Protein AF-A0AAW0J7W6-F1 (afdb_monomer)

Sequence (104 aa):
MAASNSHSASSFLFIVSFAVLVIFTVSSSAQLSKNFYSKSCPQVFSIVQSVVHSAISKQPRQGASLLRLHFHDCFVNVNSLFLYLLGCPKASTCDKYNIVHMFI

Mean predicted aligned error: 16.3 Å

Radius of gyration: 24.34 Å; Cα contacts (8 Å, |Δi|>4): 14; chains: 1; bounding box: 67×30×57 Å

Foldseek 3Di:
DDDPPPVVVVVVVVVVVVVVVVVVPPDDPDDDDPCPCCPPPVCPVVVVVVVQVVVCVVPVVVVVLVVVVVCVVVVPPPPPVNCVVVPDDDDDPVPPDPPVVVRD

Secondary structure (DSSP, 8-state):
---SHHHHHHHHHHHHHHHHHHHTT--------TTTTTTT-TTHHHHHHHHHHHHHHH-THHHHHHHHHHHHHHHS---HHHHHHTT--SSSSTTSS-GGGS--

Solvent-accessible surface area (backbone atoms only — not comparable to full-atom values): 6648 Å² total; per-residue (Å²): 143,88,80,70,63,65,64,54,52,53,52,52,52,51,52,52,51,51,53,52,56,58,60,74,67,65,70,87,82,81,78,86,56,98,63,71,41,58,82,84,44,67,56,52,64,61,52,53,49,53,52,51,51,55,47,26,74,76,37,66,66,51,52,59,51,53,52,51,50,54,50,48,64,60,71,61,67,64,54,77,68,53,48,63,73,71,65,64,79,69,92,71,74,79,79,73,68,65,71,79,71,76,77,113

pLDDT: mean 70.15, std 17.85, range [40.5, 94.44]

Structure (mmCIF, N/CA/C/O backbone):
data_AF-A0AAW0J7W6-F1
#
_entry.id   AF-A0AAW0J7W6-F1
#
loop_
_atom_site.group_PDB
_atom_site.id
_atom_site.type_symbol
_atom_site.label_atom_id
_atom_site.label_alt_id
_atom_site.label_comp_id
_atom_site.label_asym_id
_atom_site.label_entity_id
_atom_site.label_seq_id
_atom_site.pdbx_PDB_ins_code
_atom_site.Cartn_x
_atom_site.Cartn_y
_ato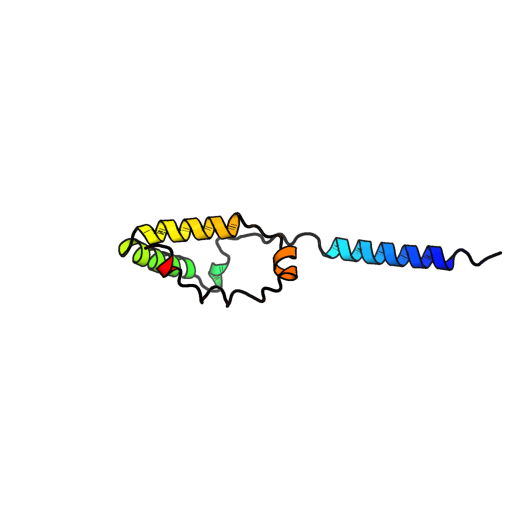m_site.Cartn_z
_atom_site.occupancy
_atom_site.B_iso_or_equiv
_atom_site.auth_seq_id
_atom_site.auth_comp_id
_atom_site.auth_asym_id
_atom_site.auth_atom_id
_atom_site.pdbx_PDB_model_num
ATOM 1 N N . MET A 1 1 ? 46.132 11.702 -46.507 1.00 42.38 1 MET A N 1
ATOM 2 C CA . MET A 1 1 ? 44.686 11.395 -46.566 1.00 42.38 1 MET A CA 1
ATOM 3 C C . MET A 1 1 ? 44.346 10.454 -45.408 1.00 42.38 1 MET A C 1
ATOM 5 O O . MET A 1 1 ? 44.351 9.254 -45.611 1.00 42.38 1 MET A O 1
ATOM 9 N N . ALA A 1 2 ? 44.165 10.954 -44.180 1.00 48.84 2 ALA A N 1
ATOM 10 C CA . ALA A 1 2 ? 43.736 10.137 -43.031 1.00 48.84 2 ALA A CA 1
ATOM 11 C C . ALA A 1 2 ? 43.282 11.049 -41.874 1.00 48.84 2 ALA A C 1
ATOM 13 O O . ALA A 1 2 ? 43.998 11.225 -40.898 1.00 48.84 2 ALA A O 1
ATOM 14 N N . ALA A 1 3 ? 42.127 11.703 -42.012 1.00 50.81 3 ALA A N 1
ATOM 15 C CA . ALA A 1 3 ? 41.536 12.497 -40.922 1.00 50.81 3 ALA A CA 1
ATOM 16 C C . ALA A 1 3 ? 40.006 12.344 -40.820 1.00 50.81 3 ALA A C 1
ATOM 18 O O . ALA A 1 3 ? 39.349 13.094 -40.108 1.00 50.81 3 ALA A O 1
ATOM 19 N N . SER A 1 4 ? 39.423 11.359 -41.509 1.00 55.88 4 SER A N 1
ATOM 20 C CA . SER A 1 4 ? 37.976 11.108 -41.535 1.00 55.88 4 SER A CA 1
ATOM 21 C C . SER A 1 4 ? 37.508 10.028 -40.541 1.00 55.88 4 SER A C 1
ATOM 23 O O . SER A 1 4 ? 36.311 9.931 -40.281 1.00 55.88 4 SER A O 1
ATOM 25 N N . ASN A 1 5 ? 38.419 9.260 -39.919 1.00 57.38 5 ASN A N 1
ATOM 26 C CA . ASN A 1 5 ? 38.051 8.136 -39.039 1.00 57.38 5 ASN A CA 1
ATOM 27 C C . ASN A 1 5 ? 37.710 8.525 -37.587 1.00 57.38 5 ASN A C 1
ATOM 29 O O . ASN A 1 5 ? 36.911 7.831 -36.961 1.00 57.38 5 ASN A O 1
ATOM 33 N N . SER A 1 6 ? 38.258 9.621 -37.043 1.00 57.66 6 SER A N 1
ATOM 34 C CA . SER A 1 6 ? 38.023 9.983 -35.630 1.00 57.66 6 SER A CA 1
ATOM 35 C C . SER A 1 6 ? 36.614 10.512 -35.356 1.00 57.66 6 SER A C 1
ATOM 37 O O . SER A 1 6 ? 36.056 10.215 -34.305 1.00 57.66 6 SER A O 1
ATOM 39 N N . HIS A 1 7 ? 36.015 11.256 -36.294 1.00 56.38 7 HIS A N 1
ATOM 40 C CA . HIS A 1 7 ? 34.649 11.782 -36.145 1.00 56.38 7 HIS A CA 1
ATOM 41 C C . HIS A 1 7 ? 33.581 10.697 -36.287 1.00 56.38 7 HIS A C 1
ATOM 43 O O . HIS A 1 7 ? 32.557 10.732 -35.605 1.00 56.3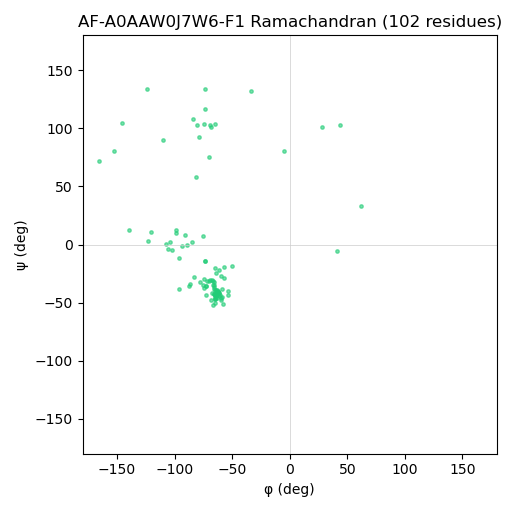8 7 HIS A O 1
ATOM 49 N N . SER A 1 8 ? 33.824 9.723 -37.167 1.00 63.47 8 SER A N 1
ATOM 50 C CA . SER A 1 8 ? 32.935 8.579 -37.332 1.00 63.47 8 SER A CA 1
ATOM 51 C C . SER A 1 8 ? 32.982 7.696 -36.082 1.00 63.47 8 SER A C 1
ATOM 53 O O . SER A 1 8 ? 31.940 7.420 -35.493 1.00 63.47 8 SER A O 1
ATOM 55 N N . ALA A 1 9 ? 34.185 7.371 -35.591 1.00 67.88 9 ALA A N 1
ATOM 56 C CA . ALA A 1 9 ? 34.376 6.575 -34.380 1.00 67.88 9 ALA A CA 1
ATOM 57 C C . ALA A 1 9 ? 33.779 7.231 -33.123 1.00 67.88 9 ALA A C 1
ATOM 59 O O . ALA A 1 9 ? 33.093 6.555 -32.361 1.00 67.88 9 ALA A O 1
ATOM 60 N N . SER A 1 10 ? 33.973 8.540 -32.916 1.00 74.19 10 SER A N 1
ATOM 61 C CA . SER A 1 10 ? 33.384 9.245 -31.768 1.00 74.19 10 SER A CA 1
ATOM 62 C C . SER A 1 10 ? 31.855 9.252 -31.821 1.00 74.19 10 SER A C 1
ATOM 64 O O . SER A 1 10 ? 31.207 8.969 -30.816 1.00 74.19 10 SER A O 1
ATOM 66 N N . SER A 1 11 ? 31.276 9.480 -33.002 1.00 75.38 11 SER A N 1
ATOM 67 C CA . SER A 1 11 ? 29.824 9.439 -33.212 1.00 75.38 11 SER A CA 1
ATOM 68 C C . SER A 1 11 ? 29.246 8.048 -32.935 1.00 75.38 11 SER A C 1
ATOM 70 O O . SER A 1 11 ? 28.219 7.931 -32.269 1.00 75.38 11 SER A O 1
ATOM 72 N N . PHE A 1 12 ? 29.933 6.985 -33.365 1.00 78.44 12 PHE A N 1
ATOM 73 C CA . PHE A 1 12 ? 29.546 5.609 -33.048 1.00 78.44 12 PHE A CA 1
ATOM 74 C C . PHE A 1 12 ? 29.582 5.326 -31.541 1.00 78.44 12 PHE A C 1
ATOM 76 O O . PHE A 1 12 ? 28.658 4.702 -31.024 1.00 78.44 12 PHE A O 1
ATOM 83 N N . LEU A 1 13 ? 30.590 5.825 -30.817 1.00 80.00 13 LEU A N 1
ATOM 84 C CA . LEU A 1 13 ? 30.686 5.654 -29.362 1.00 80.00 13 LEU A CA 1
ATOM 85 C C . LEU A 1 13 ? 29.532 6.338 -28.613 1.00 80.00 13 LEU A C 1
ATOM 87 O O . LEU A 1 13 ? 28.991 5.757 -27.671 1.00 80.00 13 LEU A O 1
ATOM 91 N N . PHE A 1 14 ? 29.102 7.525 -29.052 1.00 80.19 14 PHE A N 1
ATOM 92 C CA . PHE A 1 14 ? 27.931 8.201 -28.481 1.00 80.19 14 PHE A CA 1
ATOM 93 C C . PHE A 1 14 ? 26.629 7.438 -28.742 1.00 80.19 14 PHE A C 1
ATOM 95 O O . PHE A 1 14 ? 25.823 7.281 -27.826 1.00 80.19 14 PHE A O 1
ATOM 102 N N . ILE A 1 15 ? 26.439 6.916 -29.958 1.00 83.88 15 ILE A N 1
ATOM 103 C CA . ILE A 1 15 ? 25.252 6.123 -30.312 1.00 83.88 15 ILE A CA 1
ATOM 104 C C . ILE A 1 15 ? 25.195 4.836 -29.480 1.00 83.88 15 ILE A C 1
ATOM 106 O O . ILE A 1 15 ? 24.139 4.500 -28.950 1.00 83.88 15 ILE A O 1
ATOM 110 N N . VAL A 1 16 ? 26.325 4.145 -29.307 1.00 84.88 16 VAL A N 1
ATOM 111 C CA . VAL A 1 16 ? 26.411 2.933 -28.477 1.00 84.88 16 VAL A CA 1
ATOM 112 C C . VAL A 1 16 ? 26.142 3.255 -27.006 1.00 84.88 16 VAL A C 1
ATOM 114 O O . VAL A 1 16 ? 25.368 2.551 -26.365 1.00 84.88 16 VAL A O 1
ATOM 117 N N . SER A 1 17 ? 26.709 4.339 -26.472 1.00 80.81 17 SER A N 1
ATOM 118 C CA . SER A 1 17 ? 26.457 4.775 -25.091 1.00 80.81 17 SER A CA 1
ATOM 119 C C . SER A 1 17 ? 24.979 5.102 -24.846 1.00 80.81 17 SER A C 1
ATOM 121 O O . SER A 1 17 ? 24.410 4.665 -23.845 1.00 80.81 17 SER A O 1
ATOM 123 N N . PHE A 1 18 ? 24.335 5.802 -25.783 1.00 77.56 18 PHE A N 1
ATOM 124 C CA . PHE A 1 18 ? 22.913 6.133 -25.704 1.00 77.56 18 PHE A CA 1
ATOM 125 C C . PHE A 1 18 ? 22.025 4.888 -25.832 1.00 77.56 18 PHE A C 1
ATOM 127 O O . PHE A 1 18 ? 21.086 4.720 -25.059 1.00 77.56 18 PHE A O 1
ATOM 134 N N . ALA A 1 19 ? 22.356 3.969 -26.745 1.00 79.50 19 ALA A N 1
ATOM 135 C CA . ALA A 1 19 ? 21.651 2.699 -26.897 1.00 79.50 19 ALA A CA 1
ATOM 136 C C . ALA A 1 19 ? 21.740 1.837 -25.626 1.00 79.50 19 ALA A C 1
ATOM 138 O O . ALA A 1 19 ? 20.735 1.282 -25.192 1.00 79.50 19 ALA A O 1
ATOM 139 N N . VAL A 1 20 ? 22.910 1.779 -24.983 1.00 77.38 20 VAL A N 1
ATOM 140 C CA . VAL A 1 20 ? 23.095 1.086 -23.699 1.00 77.38 20 VAL A CA 1
ATOM 141 C C . VAL A 1 20 ? 22.247 1.736 -22.605 1.00 77.38 20 VAL A C 1
ATOM 143 O O . VAL A 1 20 ? 21.534 1.027 -21.900 1.00 77.38 20 VAL A O 1
ATOM 146 N N . LEU A 1 21 ? 22.240 3.069 -22.498 1.00 71.81 21 LEU A N 1
ATOM 147 C CA . LEU A 1 21 ? 21.428 3.792 -21.512 1.00 71.81 21 LEU A CA 1
ATOM 148 C C . LEU A 1 21 ? 19.922 3.503 -21.666 1.00 71.81 21 LEU A C 1
ATOM 150 O O . LEU A 1 21 ? 19.226 3.338 -20.667 1.00 71.81 21 LEU A O 1
ATOM 154 N N . VAL A 1 22 ? 19.433 3.379 -22.904 1.00 70.12 22 VAL A N 1
ATOM 155 C CA . VAL A 1 22 ? 18.036 3.026 -23.221 1.00 70.12 22 VAL A CA 1
ATOM 156 C C . VAL A 1 22 ? 17.704 1.569 -22.864 1.00 70.12 22 VAL A C 1
ATOM 158 O O . VAL A 1 22 ? 16.578 1.273 -22.480 1.00 70.12 22 VAL A O 1
ATOM 161 N N . ILE A 1 23 ? 18.669 0.647 -22.917 1.00 65.50 23 ILE A N 1
ATOM 162 C CA . ILE A 1 23 ? 18.462 -0.751 -22.492 1.00 65.50 23 ILE A CA 1
ATOM 163 C C . ILE A 1 23 ? 18.333 -0.854 -20.960 1.00 65.50 23 ILE A C 1
ATOM 165 O O . ILE A 1 23 ? 17.587 -1.691 -20.456 1.00 65.50 23 ILE A O 1
ATOM 169 N N . PHE A 1 24 ? 18.995 0.022 -20.199 1.00 62.19 24 PHE A N 1
ATOM 170 C CA . PHE A 1 24 ? 18.881 0.050 -18.734 1.00 62.19 24 PHE A CA 1
ATOM 171 C C . PHE A 1 24 ? 17.549 0.620 -18.219 1.00 62.19 24 PHE A C 1
ATOM 173 O O . PHE A 1 24 ? 17.227 0.429 -17.047 1.00 62.19 24 PHE A O 1
ATOM 180 N N . THR A 1 25 ? 16.750 1.283 -19.062 1.00 58.38 25 THR A N 1
ATOM 181 C CA . THR A 1 25 ? 15.412 1.781 -18.688 1.00 58.38 25 THR A CA 1
ATOM 182 C C . THR A 1 25 ? 14.291 0.775 -18.971 1.00 58.38 25 THR A C 1
ATOM 184 O O . THR A 1 25 ? 13.113 1.105 -18.814 1.00 58.38 25 THR A O 1
ATOM 187 N N . VAL A 1 26 ? 14.627 -0.465 -19.353 1.00 60.19 26 VAL A N 1
ATOM 188 C CA . VAL A 1 26 ? 13.657 -1.534 -19.616 1.00 60.19 26 VAL A CA 1
ATOM 189 C C . VAL A 1 26 ? 12.904 -1.908 -18.331 1.00 60.19 26 VAL A C 1
ATOM 191 O O . VAL A 1 26 ? 13.420 -2.579 -17.446 1.00 60.19 26 VAL A O 1
ATOM 194 N N . SER A 1 27 ? 11.658 -1.434 -18.275 1.00 59.59 27 SER A N 1
ATOM 195 C CA . SER A 1 27 ? 10.481 -1.938 -17.553 1.00 59.59 27 SER A CA 1
ATOM 196 C C . SER A 1 27 ? 10.736 -2.727 -16.264 1.00 59.59 27 SER A C 1
ATOM 198 O O . SER A 1 27 ? 10.953 -3.938 -16.277 1.00 59.59 27 SER A O 1
ATOM 200 N N . SER A 1 28 ? 10.566 -2.063 -15.122 1.00 57.56 28 SER A N 1
ATOM 201 C CA . SER A 1 28 ? 10.410 -2.738 -13.836 1.00 57.56 28 SER A CA 1
ATOM 202 C C . SER A 1 28 ? 9.060 -3.464 -13.773 1.00 57.56 28 SER A C 1
ATOM 204 O O . SER A 1 28 ? 8.011 -2.866 -13.542 1.00 57.56 28 SER A O 1
ATOM 206 N N . SER A 1 29 ? 9.066 -4.786 -13.948 1.00 58.03 29 SER A N 1
ATOM 207 C CA . SER A 1 29 ? 7.899 -5.624 -13.661 1.00 58.03 29 SER A CA 1
ATOM 208 C C . SER A 1 29 ? 7.801 -5.866 -12.151 1.00 58.03 29 SER A C 1
ATOM 210 O O . SER A 1 29 ? 8.414 -6.794 -11.620 1.00 58.03 29 SER A O 1
ATOM 212 N N . ALA A 1 30 ? 7.052 -5.028 -11.4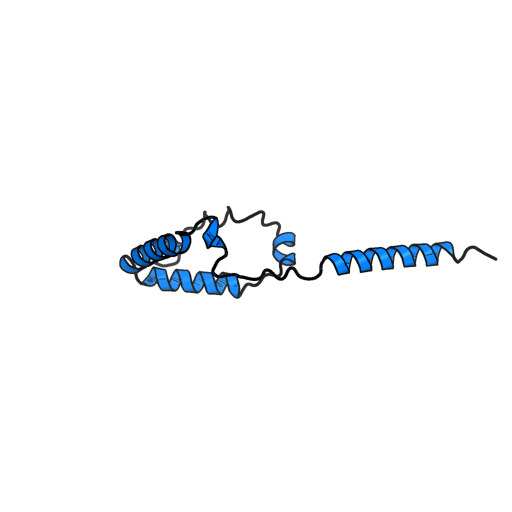36 1.00 65.56 30 ALA A N 1
ATOM 213 C CA . ALA A 1 30 ? 6.731 -5.284 -10.035 1.00 65.56 30 ALA A CA 1
ATOM 214 C C . ALA A 1 30 ? 5.676 -6.400 -9.955 1.00 65.56 30 ALA A C 1
ATOM 216 O O . ALA A 1 30 ? 4.500 -6.183 -10.241 1.00 65.56 30 ALA A O 1
ATOM 217 N N . GLN A 1 31 ? 6.094 -7.616 -9.596 1.00 73.12 31 GLN A N 1
ATOM 218 C CA . GLN A 1 31 ? 5.162 -8.720 -9.371 1.00 73.12 31 GLN A CA 1
ATOM 219 C C . GLN A 1 31 ? 4.429 -8.508 -8.044 1.00 73.12 31 GLN A C 1
ATOM 221 O O . GLN A 1 31 ? 5.042 -8.506 -6.975 1.00 73.12 31 GLN A O 1
ATOM 226 N N . LEU A 1 32 ? 3.108 -8.338 -8.104 1.00 75.88 32 LEU A N 1
ATOM 227 C CA . LEU A 1 32 ? 2.286 -8.300 -6.901 1.00 75.88 32 LEU A CA 1
ATOM 228 C C . LEU A 1 32 ? 2.155 -9.708 -6.315 1.00 75.88 32 LEU A C 1
ATOM 230 O O . LEU A 1 32 ? 1.834 -10.666 -7.015 1.00 75.88 32 LEU A O 1
ATOM 234 N N . SER A 1 33 ? 2.345 -9.816 -5.002 1.00 82.88 33 SER A N 1
ATOM 235 C CA . SER A 1 33 ? 2.102 -11.044 -4.250 1.00 82.88 33 SER A CA 1
ATOM 236 C C . SER A 1 33 ? 1.128 -10.777 -3.115 1.00 82.88 33 SER A C 1
ATOM 238 O O . SER A 1 33 ? 1.306 -9.841 -2.336 1.00 82.88 33 SER A O 1
ATOM 240 N N . LYS A 1 34 ? 0.129 -11.652 -2.964 1.00 80.06 34 LYS A N 1
ATOM 241 C CA . LYS A 1 34 ? -0.820 -11.599 -1.838 1.00 80.06 34 LYS A CA 1
ATOM 242 C C . LYS A 1 34 ? -0.132 -11.769 -0.479 1.00 80.06 34 LYS A C 1
ATOM 244 O O . LYS A 1 34 ? -0.668 -11.332 0.530 1.00 80.06 34 LYS A O 1
ATOM 249 N N . ASN A 1 35 ? 1.063 -12.362 -0.463 1.00 86.94 35 ASN A N 1
ATOM 250 C CA . ASN A 1 35 ? 1.837 -12.625 0.749 1.00 86.94 35 ASN A CA 1
AT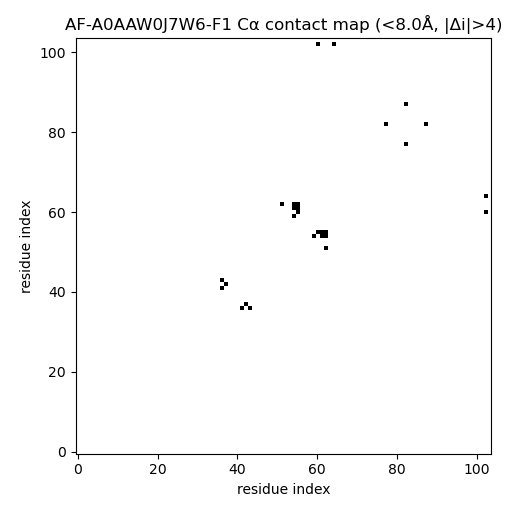OM 251 C C . ASN A 1 35 ? 2.938 -11.585 1.009 1.00 86.94 35 ASN A C 1
ATOM 253 O O . ASN A 1 35 ? 3.813 -11.809 1.844 1.00 86.94 35 ASN A O 1
ATOM 257 N N . PHE A 1 36 ? 2.924 -10.454 0.296 1.00 86.69 36 PHE A N 1
ATOM 258 C CA . PHE A 1 36 ? 3.961 -9.425 0.409 1.00 86.69 36 PHE A CA 1
ATOM 259 C C . PHE A 1 36 ? 4.173 -8.956 1.859 1.00 86.69 36 PHE A C 1
ATOM 261 O O . PHE A 1 36 ? 5.306 -8.826 2.313 1.00 86.69 36 PHE A O 1
ATOM 268 N N . TYR A 1 37 ? 3.088 -8.794 2.621 1.00 87.50 37 TYR A N 1
ATOM 269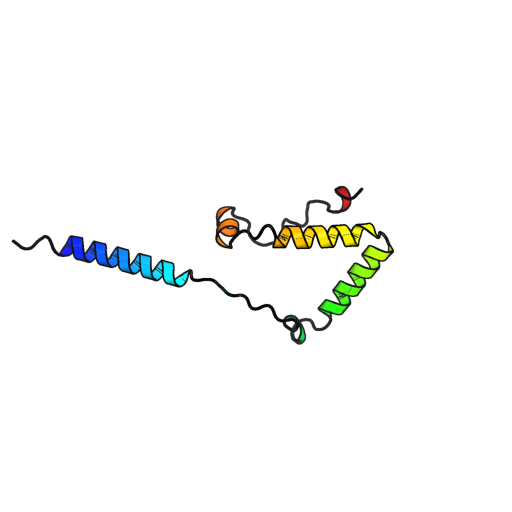 C CA . TYR A 1 37 ? 3.145 -8.347 4.014 1.00 87.50 37 TYR A CA 1
ATOM 270 C C . TYR A 1 37 ? 3.185 -9.472 5.052 1.00 87.50 37 TYR A C 1
ATOM 272 O O . TYR A 1 37 ? 3.298 -9.182 6.240 1.00 87.50 37 TYR A O 1
ATOM 280 N N . SER A 1 38 ? 3.148 -10.748 4.657 1.00 90.00 38 SER A N 1
ATOM 281 C CA . SER A 1 38 ? 3.005 -11.864 5.606 1.00 90.00 38 SER A CA 1
ATOM 282 C C . SER A 1 38 ? 4.127 -11.945 6.646 1.00 90.00 38 SER A C 1
ATOM 284 O O . SER A 1 38 ? 3.899 -12.455 7.737 1.00 90.00 38 SER A O 1
ATOM 286 N N . LYS A 1 39 ? 5.331 -11.443 6.331 1.00 90.94 39 LYS A N 1
ATOM 287 C CA . LYS A 1 39 ? 6.476 -11.424 7.259 1.00 90.94 39 LYS A CA 1
ATOM 288 C C . LYS A 1 39 ? 6.639 -10.101 8.009 1.00 90.94 39 LYS A C 1
ATOM 290 O O . LYS A 1 39 ? 7.000 -10.115 9.177 1.00 90.94 39 LYS A O 1
ATOM 295 N N . SER A 1 40 ? 6.393 -8.970 7.348 1.00 92.94 40 SER A N 1
ATOM 296 C CA . SER A 1 40 ? 6.628 -7.640 7.931 1.00 92.94 40 SER A CA 1
ATOM 297 C C . SER A 1 40 ? 5.434 -7.114 8.727 1.00 92.94 40 SER A C 1
ATOM 299 O O . SER A 1 40 ? 5.618 -6.436 9.731 1.00 92.94 40 SER A O 1
ATOM 301 N N . CYS A 1 41 ? 4.209 -7.406 8.284 1.00 89.50 41 CYS A N 1
ATOM 302 C CA . CYS A 1 41 ? 2.976 -6.990 8.948 1.00 89.50 41 CYS A CA 1
ATOM 303 C C . CYS A 1 41 ? 1.844 -7.991 8.642 1.00 89.50 41 CYS A C 1
ATOM 305 O O . CYS A 1 41 ? 1.004 -7.740 7.775 1.00 89.50 41 CYS A O 1
ATOM 307 N N . PRO A 1 42 ? 1.792 -9.140 9.338 1.00 91.25 42 PRO A N 1
ATOM 308 C CA . PRO A 1 42 ? 0.825 -10.200 9.038 1.00 91.25 42 PRO A CA 1
ATOM 309 C C . PRO A 1 42 ? -0.632 -9.773 9.271 1.00 91.25 42 PRO A C 1
ATOM 311 O O . PRO A 1 42 ? -1.544 -10.311 8.650 1.00 91.25 42 PRO A O 1
ATOM 314 N N . GLN A 1 43 ? -0.859 -8.783 10.139 1.00 92.50 43 GLN A N 1
ATOM 315 C CA . GLN A 1 43 ? -2.193 -8.292 10.490 1.00 92.50 43 GLN A CA 1
ATOM 316 C C . GLN A 1 43 ? -2.700 -7.171 9.576 1.00 92.50 43 GLN A C 1
ATOM 318 O O . GLN A 1 43 ? -3.820 -6.695 9.774 1.00 92.50 43 GLN A O 1
ATOM 323 N N . VAL A 1 44 ? -1.922 -6.744 8.573 1.00 92.75 44 VAL A N 1
ATOM 324 C CA . VAL A 1 44 ? -2.293 -5.611 7.710 1.00 92.75 44 VAL A CA 1
ATOM 325 C C . VAL A 1 44 ? -3.681 -5.791 7.098 1.00 92.75 44 VAL A C 1
ATOM 327 O O . VAL A 1 44 ? -4.498 -4.877 7.145 1.00 92.75 44 VAL A O 1
ATOM 330 N N . PHE A 1 45 ? -3.987 -6.994 6.609 1.00 89.38 45 PHE A N 1
ATOM 331 C CA . PHE A 1 45 ? -5.266 -7.276 5.970 1.00 89.38 45 PHE A CA 1
ATOM 332 C C . PHE A 1 45 ? -6.424 -7.158 6.966 1.00 89.38 45 PHE A C 1
ATOM 334 O O . PHE A 1 45 ? -7.397 -6.460 6.696 1.00 89.38 45 PHE A O 1
ATOM 341 N N . SER A 1 46 ? -6.286 -7.753 8.155 1.00 92.56 46 SER A N 1
ATOM 342 C CA . SER A 1 46 ? -7.303 -7.669 9.210 1.00 92.56 46 SER A CA 1
ATOM 343 C C . SER A 1 46 ? -7.526 -6.242 9.717 1.00 92.56 46 SER A C 1
ATOM 345 O O . SER A 1 46 ? -8.666 -5.835 9.942 1.00 92.56 46 SER A O 1
ATOM 347 N N . ILE A 1 47 ? -6.454 -5.458 9.861 1.00 92.75 47 ILE A N 1
ATOM 348 C CA . ILE A 1 47 ? -6.534 -4.074 10.336 1.00 92.75 47 ILE A CA 1
ATOM 349 C C . ILE A 1 47 ? -7.262 -3.223 9.297 1.00 92.75 47 ILE A C 1
ATOM 351 O O . ILE A 1 47 ? -8.269 -2.598 9.624 1.00 92.75 47 ILE A O 1
ATOM 355 N N . VAL A 1 48 ? -6.828 -3.261 8.034 1.00 91.88 48 VAL A N 1
ATOM 356 C CA . VAL A 1 48 ? -7.476 -2.515 6.946 1.00 91.88 48 VAL A CA 1
ATOM 357 C C . VAL A 1 48 ? -8.942 -2.924 6.810 1.00 91.88 48 VAL A C 1
ATOM 359 O O . VAL A 1 48 ? -9.811 -2.057 6.744 1.00 91.88 48 VAL A O 1
ATOM 362 N N . GLN A 1 49 ? -9.241 -4.225 6.851 1.00 92.06 49 GLN A N 1
ATOM 363 C CA . GLN A 1 49 ? -10.611 -4.722 6.769 1.00 92.06 49 GLN A CA 1
ATOM 364 C C . GLN A 1 49 ? -11.481 -4.178 7.910 1.00 92.06 49 GLN A C 1
ATOM 366 O O . GLN A 1 49 ? -12.568 -3.665 7.652 1.00 92.06 49 GLN A O 1
ATOM 371 N N . SER A 1 50 ? -11.015 -4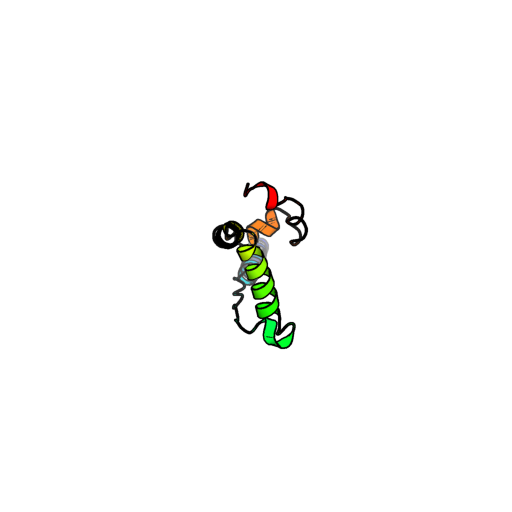.231 9.159 1.00 94.44 50 SER A N 1
ATOM 372 C CA . SER A 1 50 ? -11.792 -3.729 10.303 1.00 94.44 50 SER A CA 1
ATOM 373 C C . SER A 1 50 ? -12.071 -2.223 10.224 1.00 94.44 50 SER A C 1
ATOM 375 O O . SER A 1 50 ? -13.198 -1.793 10.476 1.00 94.44 50 SER A O 1
ATOM 377 N N . VAL A 1 51 ? -11.087 -1.425 9.799 1.00 92.50 51 VAL A N 1
ATOM 378 C CA . VAL A 1 51 ? -11.241 0.025 9.615 1.00 92.50 51 VAL A CA 1
ATOM 379 C C . VAL A 1 51 ? -12.238 0.326 8.498 1.00 92.50 51 VAL A C 1
ATOM 381 O O . VAL A 1 51 ? -13.158 1.117 8.704 1.00 92.50 51 VAL A O 1
ATOM 384 N N . VAL A 1 52 ? -12.115 -0.338 7.346 1.00 91.44 52 VAL A N 1
ATOM 385 C CA . VAL A 1 52 ? -13.025 -0.149 6.204 1.00 91.44 52 VAL A CA 1
ATOM 386 C C . VAL A 1 52 ? -14.452 -0.571 6.559 1.00 91.44 52 VAL A C 1
ATOM 388 O O . VAL A 1 52 ? -15.396 0.154 6.258 1.00 91.44 52 VAL A O 1
ATOM 391 N N . HIS A 1 53 ? -14.636 -1.692 7.259 1.00 93.75 53 HIS A N 1
ATOM 392 C CA . HIS A 1 53 ? -15.962 -2.121 7.711 1.00 93.75 53 HIS A CA 1
ATOM 393 C C . HIS A 1 53 ? -16.592 -1.131 8.699 1.00 93.75 53 HIS A C 1
ATOM 395 O O . HIS A 1 53 ? -17.778 -0.832 8.580 1.00 93.75 53 HIS A O 1
ATOM 401 N N . SER A 1 54 ? -15.815 -0.600 9.647 1.00 92.88 54 SER A N 1
ATOM 402 C CA . SER A 1 54 ? -16.280 0.417 10.603 1.00 92.88 54 SER A CA 1
ATOM 403 C C . SER A 1 54 ? -16.635 1.745 9.921 1.00 92.88 54 SER A C 1
ATOM 405 O O . SER A 1 54 ? -17.594 2.416 10.293 1.00 92.88 54 SER A O 1
ATO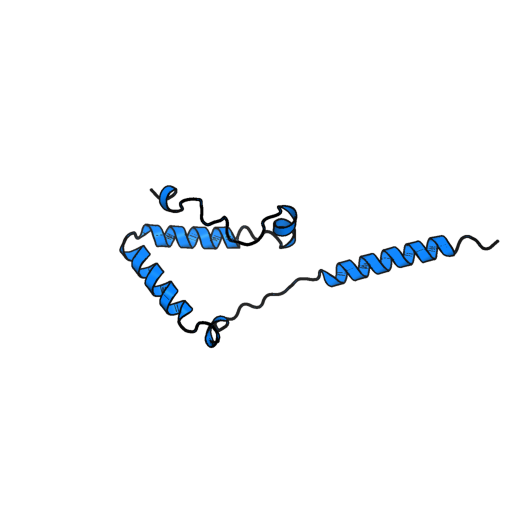M 407 N N . ALA A 1 55 ? -15.883 2.120 8.888 1.00 88.69 55 ALA A N 1
ATOM 408 C CA . ALA A 1 55 ? -16.147 3.286 8.051 1.00 88.69 55 ALA A CA 1
ATOM 409 C C . ALA A 1 55 ? -17.469 3.134 7.269 1.00 88.69 55 ALA A C 1
ATOM 411 O O . ALA A 1 55 ? -18.364 3.978 7.360 1.00 88.69 55 ALA A O 1
ATOM 412 N N . ILE A 1 56 ? -17.649 1.998 6.587 1.00 91.38 56 ILE A N 1
ATOM 413 C CA . ILE A 1 56 ? -18.858 1.699 5.806 1.00 91.38 56 ILE A CA 1
ATOM 414 C C . ILE A 1 56 ? -20.096 1.574 6.701 1.00 91.38 56 ILE A C 1
ATOM 416 O O . ILE A 1 56 ? -21.164 2.050 6.320 1.00 91.38 56 ILE A O 1
ATOM 420 N N . SER A 1 57 ? -19.977 0.967 7.888 1.00 92.56 57 SER A N 1
ATOM 421 C CA . SER A 1 57 ? -21.113 0.817 8.807 1.00 92.56 57 SER A CA 1
ATOM 422 C C . SER A 1 57 ? -21.621 2.158 9.336 1.00 92.56 57 SER A C 1
ATOM 424 O O . SER A 1 57 ? -22.823 2.317 9.532 1.00 92.56 57 SER A O 1
ATOM 426 N N . LYS A 1 58 ? -20.731 3.143 9.512 1.00 92.12 58 LYS A N 1
ATOM 427 C CA . LYS A 1 58 ? -21.106 4.520 9.863 1.00 92.12 58 LYS A CA 1
ATOM 428 C C . LYS A 1 58 ? -21.739 5.253 8.686 1.00 92.12 58 LYS A C 1
ATOM 430 O O . LYS A 1 58 ? -22.717 5.972 8.869 1.00 92.12 58 LYS A O 1
ATOM 435 N N . GLN A 1 59 ? -21.166 5.111 7.492 1.00 89.06 59 GLN A N 1
ATOM 436 C CA . GLN A 1 59 ? -21.631 5.784 6.282 1.00 89.06 59 GLN A CA 1
ATOM 437 C C . GLN A 1 59 ? -21.433 4.885 5.051 1.00 89.06 59 GLN A C 1
ATOM 439 O O . GLN A 1 59 ? -20.325 4.816 4.510 1.00 89.06 59 GLN A O 1
ATOM 444 N N . PRO A 1 60 ? -22.506 4.274 4.513 1.00 88.06 60 PRO A N 1
ATOM 445 C CA . PRO A 1 60 ? -22.404 3.350 3.379 1.00 88.06 60 PRO A CA 1
ATOM 446 C C . PRO A 1 60 ? -21.738 3.949 2.129 1.00 88.06 60 PRO A C 1
ATOM 448 O O . PRO A 1 60 ? -21.076 3.244 1.368 1.00 88.06 60 PRO A O 1
ATOM 451 N N . ARG A 1 61 ? -21.852 5.272 1.934 1.00 85.75 61 ARG A N 1
ATOM 452 C CA . ARG A 1 61 ? -21.232 5.996 0.809 1.00 85.75 61 ARG A CA 1
ATOM 453 C C . ARG A 1 61 ? -19.694 5.975 0.833 1.00 85.75 61 ARG A C 1
ATOM 455 O O . ARG A 1 61 ? -19.082 6.135 -0.222 1.00 85.75 61 ARG A O 1
ATOM 462 N N . GLN A 1 62 ? -19.059 5.710 1.979 1.00 86.19 62 GLN A N 1
ATOM 463 C CA . GLN A 1 62 ? -17.595 5.646 2.097 1.00 86.19 62 GLN A CA 1
ATOM 464 C C . GLN A 1 62 ? -16.985 4.467 1.322 1.00 86.19 62 GLN A C 1
ATOM 466 O O . GLN A 1 62 ? -15.897 4.601 0.766 1.00 86.19 62 GLN A O 1
ATOM 471 N N . GLY A 1 63 ? -17.702 3.343 1.199 1.00 86.94 63 GLY A N 1
ATOM 472 C CA . GLY A 1 63 ? -17.244 2.205 0.394 1.00 86.94 63 GLY A CA 1
ATOM 473 C C . GLY A 1 63 ? -17.174 2.537 -1.100 1.00 86.94 63 GLY A C 1
ATOM 474 O O . GLY A 1 63 ? -16.182 2.235 -1.762 1.00 86.94 63 GLY A O 1
ATOM 475 N N . ALA A 1 64 ? -18.191 3.235 -1.618 1.00 88.00 64 ALA A N 1
ATOM 476 C CA . ALA A 1 64 ? -18.224 3.685 -3.011 1.00 88.00 64 ALA A CA 1
ATOM 477 C C . ALA A 1 64 ? -17.126 4.722 -3.310 1.00 88.00 64 ALA A C 1
ATOM 479 O O . ALA A 1 64 ? -16.497 4.666 -4.367 1.00 88.00 64 ALA A O 1
ATOM 480 N N . SER A 1 65 ? -16.859 5.630 -2.365 1.00 87.00 65 SER A N 1
ATOM 481 C CA . SER A 1 65 ? -15.741 6.579 -2.438 1.00 87.00 65 SER A CA 1
ATOM 482 C C . SER A 1 65 ? -14.392 5.869 -2.561 1.00 87.00 65 SER A C 1
ATOM 484 O O . SER A 1 65 ? -13.618 6.170 -3.468 1.00 87.00 65 SER A O 1
ATOM 486 N N . LEU A 1 66 ? -14.120 4.906 -1.672 1.00 86.75 66 LEU A N 1
ATOM 487 C CA . LEU A 1 66 ? -12.860 4.159 -1.658 1.00 86.75 66 LEU A CA 1
ATOM 488 C C . LEU A 1 66 ? -12.652 3.379 -2.962 1.00 86.75 66 LEU A C 1
ATOM 490 O O . LEU A 1 66 ? -11.559 3.385 -3.524 1.00 86.75 66 LEU A O 1
ATOM 494 N N . LEU A 1 67 ? -13.716 2.758 -3.476 1.00 87.56 67 LEU A N 1
ATOM 495 C CA . LEU A 1 67 ? -13.685 2.042 -4.748 1.00 87.56 67 LEU A CA 1
ATOM 496 C C . LEU A 1 67 ? -13.393 2.983 -5.927 1.00 87.56 67 LEU A C 1
ATOM 498 O O . LEU A 1 67 ? -12.559 2.666 -6.774 1.00 87.56 67 LEU A O 1
ATOM 502 N N . ARG A 1 68 ? -14.035 4.159 -5.969 1.00 86.25 68 ARG A N 1
ATOM 503 C CA . ARG A 1 68 ? -13.789 5.176 -7.003 1.00 86.25 68 ARG A CA 1
ATOM 504 C C . ARG A 1 68 ? -12.350 5.684 -6.964 1.00 86.25 68 ARG A C 1
ATOM 506 O O . ARG A 1 68 ? -11.763 5.860 -8.025 1.00 86.25 68 ARG A O 1
ATOM 513 N N . LEU A 1 69 ? -11.788 5.890 -5.773 1.00 84.00 69 LEU A N 1
ATOM 514 C CA . LEU A 1 69 ? -10.393 6.299 -5.608 1.00 84.00 69 LEU A CA 1
ATOM 515 C C . LEU A 1 69 ? -9.428 5.215 -6.108 1.00 84.00 69 LEU A C 1
ATOM 517 O O . LEU A 1 69 ? -8.521 5.524 -6.869 1.00 84.00 69 LEU A O 1
ATOM 521 N N . HIS A 1 70 ? -9.672 3.943 -5.775 1.00 82.19 70 HIS A N 1
ATOM 522 C CA . HIS A 1 70 ? -8.857 2.830 -6.270 1.00 82.19 70 HIS A CA 1
ATOM 523 C C . HIS A 1 70 ? -8.862 2.746 -7.803 1.00 82.19 70 HIS A C 1
ATOM 525 O O . HIS A 1 70 ? -7.812 2.629 -8.429 1.00 82.19 70 HIS A O 1
ATOM 531 N N . PHE A 1 71 ? -10.038 2.865 -8.425 1.00 80.12 71 PHE A N 1
ATOM 532 C CA . PHE A 1 71 ? -10.132 2.897 -9.884 1.00 80.12 71 PHE A CA 1
ATOM 533 C C . PHE A 1 71 ? -9.495 4.147 -10.494 1.00 80.12 71 PHE A C 1
ATOM 535 O O . PHE A 1 71 ? -8.918 4.050 -11.571 1.00 80.12 71 PHE A O 1
ATOM 542 N N . HIS A 1 72 ? -9.568 5.299 -9.829 1.00 75.00 72 HIS A N 1
ATOM 543 C CA . HIS A 1 72 ? -8.922 6.526 -10.287 1.00 75.00 72 HIS A CA 1
ATOM 544 C C . HIS A 1 72 ? -7.391 6.395 -10.280 1.00 75.00 72 HIS A C 1
ATOM 546 O O . HIS A 1 72 ? -6.755 6.700 -11.285 1.00 75.00 72 HIS A O 1
ATOM 552 N N . ASP A 1 73 ? -6.812 5.854 -9.206 1.00 70.44 73 ASP A N 1
ATOM 553 C CA . ASP A 1 73 ? -5.365 5.636 -9.082 1.00 70.44 73 ASP A CA 1
ATOM 554 C C . ASP A 1 73 ? -4.844 4.564 -10.052 1.00 70.44 73 ASP A C 1
ATOM 556 O O . ASP A 1 73 ? -3.709 4.646 -10.516 1.00 70.44 73 ASP A O 1
ATOM 560 N N . CYS A 1 74 ? -5.668 3.570 -10.400 1.00 67.88 74 CYS A N 1
ATOM 561 C CA . CYS A 1 74 ? -5.284 2.526 -11.352 1.00 67.88 74 CYS A CA 1
ATOM 562 C C . CYS A 1 74 ? -5.533 2.900 -12.821 1.00 67.88 74 CYS A C 1
ATOM 564 O O . CYS A 1 74 ? -4.776 2.475 -13.692 1.00 67.88 74 CYS A O 1
ATOM 566 N N . PHE A 1 75 ? -6.585 3.664 -13.128 1.00 61.94 75 PHE A N 1
ATOM 567 C CA . PHE A 1 75 ? -6.894 4.070 -14.503 1.00 61.94 75 PHE A CA 1
ATOM 568 C C . PHE A 1 75 ? -6.000 5.224 -14.968 1.00 61.94 75 PHE A C 1
ATOM 570 O O . PHE A 1 75 ? -5.606 5.274 -16.133 1.00 61.94 75 PHE A O 1
ATOM 577 N N . VAL A 1 76 ? -5.593 6.106 -14.051 1.00 58.88 76 VAL A N 1
ATOM 578 C CA . VAL A 1 76 ? -4.551 7.113 -14.283 1.00 58.88 76 VAL A CA 1
ATOM 579 C C . VAL A 1 76 ? -3.181 6.444 -14.110 1.00 58.88 76 VAL A C 1
ATOM 581 O O . VAL A 1 76 ? -2.374 6.839 -13.276 1.00 58.88 76 VAL A O 1
ATOM 584 N N . ASN A 1 77 ? -2.909 5.390 -14.890 1.00 51.50 77 ASN A N 1
ATOM 585 C CA . ASN A 1 77 ? -1.596 4.749 -14.954 1.00 51.50 77 ASN A CA 1
ATOM 586 C C . ASN A 1 77 ? -0.619 5.695 -15.664 1.00 51.50 77 ASN A C 1
ATOM 588 O O . ASN A 1 77 ? -0.288 5.549 -16.843 1.00 51.50 77 ASN A O 1
ATOM 592 N N . VAL A 1 78 ? -0.198 6.725 -14.942 1.00 52.97 78 VAL A N 1
ATOM 593 C CA . VAL A 1 78 ? 0.885 7.604 -15.334 1.00 52.97 78 VAL A CA 1
ATOM 594 C C . VAL A 1 78 ? 2.158 6.782 -15.271 1.00 52.97 78 VAL A C 1
ATOM 596 O O . VAL A 1 78 ? 2.704 6.503 -14.208 1.00 52.97 78 VAL A O 1
ATOM 599 N N . ASN A 1 79 ? 2.578 6.349 -16.456 1.00 52.34 79 ASN A N 1
ATOM 600 C CA . ASN A 1 79 ? 3.867 5.738 -16.735 1.00 52.34 79 ASN A CA 1
ATOM 601 C C . ASN A 1 79 ? 4.931 6.369 -15.820 1.00 52.34 79 ASN A C 1
ATOM 603 O O . ASN A 1 79 ? 4.963 7.593 -15.717 1.00 52.34 79 ASN A O 1
ATOM 607 N N . SER A 1 80 ? 5.780 5.584 -15.152 1.00 56.03 80 SER A N 1
ATOM 608 C CA . SER A 1 80 ? 6.721 6.053 -14.112 1.00 56.03 80 SER A CA 1
ATOM 609 C C . SER A 1 80 ? 7.580 7.268 -14.519 1.00 56.03 80 SER A C 1
ATOM 611 O O . SER A 1 80 ? 8.100 7.988 -13.669 1.00 56.03 80 SER A O 1
ATOM 613 N N . LEU A 1 81 ? 7.687 7.528 -15.824 1.00 49.34 81 LEU A N 1
ATOM 614 C CA . LEU A 1 81 ? 8.287 8.709 -16.438 1.00 49.34 81 LEU A CA 1
ATOM 615 C C . LEU A 1 81 ? 7.531 10.034 -16.164 1.00 49.34 81 LEU A C 1
ATOM 617 O O . LEU A 1 81 ? 8.155 11.079 -16.010 1.00 49.34 81 LEU A O 1
ATOM 621 N N . PHE A 1 82 ? 6.201 10.015 -16.068 1.00 54.78 82 PHE A N 1
ATOM 622 C CA . PHE A 1 82 ? 5.352 11.197 -15.864 1.00 54.78 82 PHE A CA 1
ATOM 623 C C . PHE A 1 82 ? 5.395 11.718 -14.418 1.00 54.78 82 PHE A C 1
ATOM 625 O O . PHE A 1 82 ? 5.408 12.927 -14.199 1.00 54.78 82 PHE A O 1
ATOM 632 N N . LEU A 1 83 ? 5.510 10.828 -13.426 1.00 51.31 83 LEU A N 1
ATOM 633 C CA . LEU A 1 83 ? 5.652 11.219 -12.014 1.00 51.31 83 LEU A CA 1
ATOM 634 C C . LEU A 1 83 ? 7.013 11.866 -11.709 1.00 51.31 83 LEU A C 1
ATOM 636 O O . LEU A 1 83 ? 7.092 12.750 -10.856 1.00 51.31 83 LEU A O 1
ATOM 640 N N . TYR A 1 84 ? 8.070 11.466 -12.425 1.00 51.47 84 TYR A N 1
ATOM 641 C CA . TYR A 1 84 ? 9.399 12.068 -12.294 1.00 51.47 84 TYR A CA 1
ATOM 642 C C . TYR A 1 84 ? 9.470 13.456 -12.956 1.00 51.47 84 TYR A C 1
ATOM 644 O O . TYR A 1 84 ? 10.082 14.366 -12.402 1.00 51.47 84 TYR A O 1
ATOM 652 N N . LEU A 1 85 ? 8.795 13.647 -14.100 1.00 47.00 85 LEU A N 1
ATOM 653 C CA . LEU A 1 85 ? 8.774 14.924 -14.832 1.00 47.00 85 LEU A CA 1
ATOM 654 C C . LEU A 1 85 ? 7.901 16.005 -14.179 1.00 47.00 85 LEU A C 1
ATOM 656 O O . LEU A 1 85 ? 8.225 17.183 -14.294 1.00 47.00 85 LEU A O 1
ATOM 660 N N . LEU A 1 86 ? 6.833 15.630 -13.467 1.00 51.91 86 LEU A N 1
ATOM 661 C CA . LEU A 1 86 ? 6.016 16.583 -12.702 1.00 51.91 86 LEU A CA 1
ATOM 662 C C . LEU A 1 86 ? 6.562 16.880 -11.297 1.00 51.91 86 LEU A C 1
ATOM 664 O O . LEU A 1 86 ? 5.940 17.631 -10.548 1.00 51.91 86 LEU A O 1
ATOM 668 N N . GLY A 1 87 ? 7.711 16.305 -10.923 1.00 44.53 87 GLY A N 1
ATOM 669 C CA . GLY A 1 87 ? 8.390 16.637 -9.674 1.00 44.53 87 GLY A CA 1
ATOM 670 C C . GLY A 1 87 ? 7.581 16.325 -8.415 1.00 44.53 87 GLY A C 1
ATOM 671 O O . GLY A 1 87 ? 7.711 17.061 -7.445 1.00 44.53 87 GLY A O 1
ATOM 672 N N . CYS A 1 88 ? 6.757 15.268 -8.399 1.00 43.34 88 CYS A N 1
ATOM 673 C CA . CYS A 1 88 ? 6.072 14.825 -7.179 1.00 43.34 88 CYS A CA 1
ATOM 674 C C . CYS A 1 88 ? 7.029 13.985 -6.313 1.00 43.34 88 CYS A C 1
ATOM 676 O O . CYS A 1 88 ? 7.250 12.804 -6.606 1.00 43.34 88 CYS A O 1
ATOM 678 N N . PRO A 1 89 ? 7.604 14.531 -5.226 1.00 49.12 89 PRO A N 1
ATOM 679 C CA . PRO A 1 89 ? 8.445 13.759 -4.336 1.00 49.12 89 PRO A CA 1
ATOM 680 C C . PRO A 1 89 ? 7.520 13.044 -3.351 1.00 49.12 89 PRO A C 1
ATOM 682 O O . PRO A 1 89 ? 6.949 13.685 -2.482 1.00 49.12 89 PRO A O 1
ATOM 685 N N . LYS A 1 90 ? 7.374 11.722 -3.501 1.00 42.38 90 LYS A N 1
ATOM 686 C CA . LYS A 1 90 ? 6.830 10.784 -2.499 1.00 42.38 90 LYS A CA 1
ATOM 687 C C . LYS A 1 90 ? 5.561 11.247 -1.755 1.00 42.38 90 LYS A C 1
ATOM 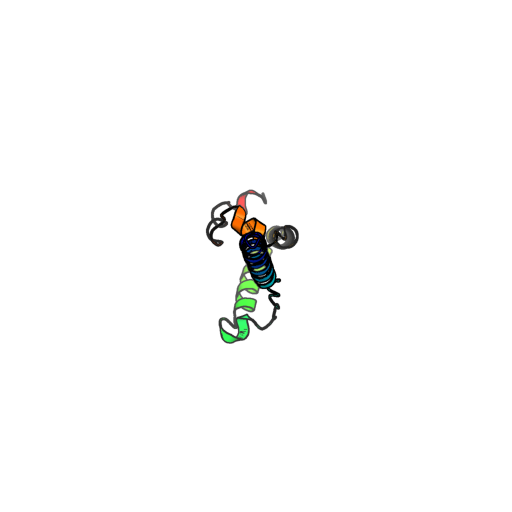689 O O . LYS A 1 90 ? 5.691 11.966 -0.784 1.00 42.38 90 LYS A O 1
ATOM 694 N N . ALA A 1 91 ? 4.393 10.720 -2.139 1.00 47.97 91 ALA A N 1
ATOM 695 C CA . ALA A 1 91 ? 3.236 10.285 -1.318 1.00 47.97 91 ALA A CA 1
ATOM 696 C C . ALA A 1 91 ? 2.717 11.083 -0.083 1.00 47.97 91 ALA A C 1
ATOM 698 O O . ALA A 1 91 ? 1.678 10.712 0.451 1.00 47.97 91 ALA A O 1
ATOM 699 N N . SER A 1 92 ? 3.349 12.159 0.379 1.00 46.81 92 SER A N 1
ATOM 700 C CA . SER A 1 92 ? 3.095 12.780 1.687 1.00 46.81 92 SER A CA 1
ATOM 701 C C . SER A 1 92 ? 2.237 14.044 1.608 1.00 46.81 92 SER A C 1
ATOM 703 O O . SER A 1 92 ? 1.890 14.615 2.637 1.00 46.81 92 SER A O 1
ATOM 705 N N . THR A 1 93 ? 1.893 14.520 0.408 1.00 44.19 93 THR A N 1
ATOM 706 C CA . THR A 1 93 ? 1.020 15.695 0.214 1.00 44.19 93 THR A CA 1
ATOM 707 C C . THR A 1 93 ? -0.384 15.363 -0.289 1.00 44.19 93 THR A C 1
ATOM 709 O O . THR A 1 93 ? -1.210 16.269 -0.371 1.00 44.19 93 THR A O 1
ATOM 712 N N . CYS A 1 94 ? -0.726 14.086 -0.496 1.00 49.12 94 CYS A N 1
ATOM 713 C CA . CYS A 1 94 ? -2.129 13.671 -0.663 1.00 49.12 94 CYS A CA 1
ATOM 714 C C . CYS A 1 94 ? -2.917 13.656 0.663 1.00 49.12 94 CYS A C 1
ATOM 716 O O . CYS A 1 94 ? -4.064 13.226 0.683 1.00 49.12 94 CYS A O 1
ATOM 718 N N . ASP A 1 95 ? -2.327 14.151 1.756 1.00 40.50 95 ASP A N 1
ATOM 719 C CA . ASP A 1 95 ? -2.932 14.174 3.094 1.00 40.50 95 ASP A CA 1
ATOM 720 C C . ASP A 1 95 ? -3.566 15.525 3.480 1.00 40.50 95 ASP A C 1
ATOM 722 O O . ASP A 1 95 ? -3.933 15.746 4.632 1.00 40.50 95 ASP A O 1
ATOM 726 N N . LYS A 1 96 ? -3.702 16.479 2.544 1.00 45.72 96 LYS A N 1
ATOM 727 C CA . LYS A 1 96 ? -4.241 17.817 2.875 1.00 45.72 96 LYS A CA 1
ATOM 728 C C . LYS A 1 96 ? -5.468 18.281 2.106 1.00 45.72 96 LYS A C 1
ATOM 730 O O . LYS A 1 96 ? -5.945 19.380 2.374 1.00 45.72 96 LYS A O 1
ATOM 735 N N . TYR A 1 97 ? -6.034 17.449 1.235 1.00 45.94 97 TYR A N 1
ATOM 736 C CA . TYR A 1 97 ? -7.374 17.685 0.700 1.00 45.94 97 TYR A CA 1
ATOM 737 C C . TYR A 1 97 ? -8.341 16.651 1.252 1.00 45.94 97 TYR A C 1
ATOM 739 O O . TYR A 1 97 ? -8.528 15.573 0.705 1.00 45.94 97 TYR A O 1
ATOM 747 N N . ASN A 1 98 ? -8.918 17.032 2.387 1.00 44.69 98 ASN A N 1
ATOM 748 C CA . ASN A 1 98 ? -10.241 16.687 2.886 1.00 44.69 98 ASN A CA 1
ATOM 749 C C . ASN A 1 98 ? -11.114 15.865 1.904 1.00 44.69 98 ASN A C 1
ATOM 751 O O . ASN A 1 98 ? -12.027 16.400 1.275 1.00 44.69 98 ASN A O 1
ATOM 755 N N . ILE A 1 99 ? -10.888 14.545 1.826 1.00 48.69 99 ILE A N 1
ATOM 756 C CA . ILE A 1 99 ? -11.790 13.584 1.154 1.00 48.69 99 ILE A CA 1
ATOM 757 C C . ILE A 1 99 ? -13.204 13.665 1.756 1.00 48.69 99 ILE A C 1
ATOM 759 O O . ILE A 1 99 ? -14.189 13.310 1.116 1.00 48.69 99 ILE A O 1
ATOM 763 N N . VAL A 1 100 ? -13.329 14.218 2.962 1.00 50.47 100 VAL A N 1
ATOM 764 C CA . VAL A 1 100 ? -14.594 14.397 3.669 1.00 50.47 100 VAL A CA 1
ATOM 765 C C . VAL A 1 100 ? -15.466 15.522 3.080 1.00 50.47 100 VAL A C 1
ATOM 767 O O . VAL A 1 100 ? -16.657 15.554 3.369 1.00 50.47 100 VAL A O 1
ATOM 770 N N . HIS A 1 101 ? -14.938 16.400 2.213 1.00 41.38 101 HIS A N 1
ATOM 771 C CA . HIS A 1 101 ? -15.705 17.515 1.621 1.00 41.38 101 HIS A CA 1
ATOM 772 C C . HIS A 1 101 ? -16.141 17.301 0.161 1.00 41.38 101 HIS A C 1
ATOM 774 O O . HIS A 1 101 ? -16.748 18.189 -0.428 1.00 41.38 101 HIS A O 1
ATOM 780 N N . MET A 1 102 ? -15.838 16.144 -0.438 1.00 41.53 102 MET A N 1
ATOM 781 C CA . MET A 1 102 ? -16.271 15.809 -1.809 1.00 41.53 102 MET A CA 1
ATOM 782 C C . MET A 1 102 ? -17.419 14.776 -1.839 1.00 41.53 102 MET A C 1
ATOM 784 O O . MET A 1 102 ? -17.916 14.437 -2.909 1.00 41.53 102 MET A O 1
ATOM 788 N N . PHE A 1 103 ? -17.838 14.249 -0.680 1.00 48.78 103 PHE A N 1
ATOM 789 C CA . PHE A 1 103 ? -18.861 13.192 -0.574 1.00 48.78 103 PHE A CA 1
ATOM 790 C C . PHE A 1 103 ? -20.100 13.573 0.254 1.00 48.78 103 PHE A C 1
ATOM 792 O O . PHE A 1 103 ? -20.920 12.695 0.546 1.00 48.78 103 PHE A O 1
ATOM 799 N N . ILE A 1 104 ? -20.246 14.857 0.597 1.00 46.59 104 ILE A N 1
ATOM 800 C CA . ILE A 1 104 ? -21.522 15.446 1.030 1.00 46.59 104 ILE A CA 1
ATOM 801 C C . ILE A 1 104 ? -22.190 16.054 -0.198 1.00 46.59 104 ILE A C 1
ATOM 803 O O . ILE A 1 104 ? -21.499 16.823 -0.900 1.00 46.59 104 ILE A O 1
#

Organism: Quercus suber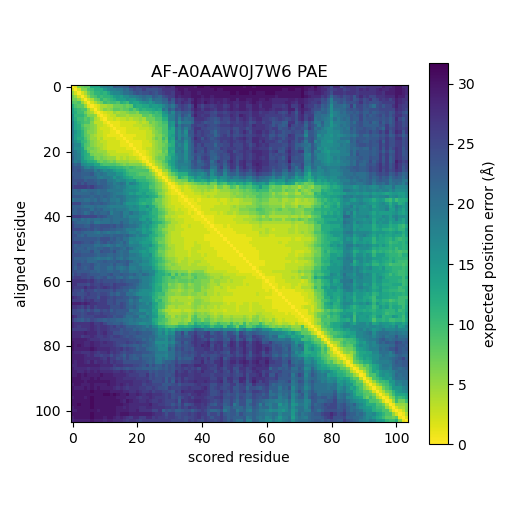 (NCBI:txid58331)

InterPro domains:
  IPR000823 Plant peroxidase [PR00461] (41-60)
  IPR000823 Plant peroxidase [PR00461] (65-85)
  IPR000823 Plant peroxidase [PTHR31388] (28-77)
  IPR002016 Haem peroxidase [PF00141] (48-88)
  IPR002016 Haem peroxidase [PS50873] (31-77)
  IPR010255 Haem peroxidase superfamily [SSF48113] (14-76)
  IPR019794 Peroxidase, active site [PS00436] (63-74)